Protein AF-A0A814FRH7-F1 (afdb_monomer)

Foldseek 3Di:
DDDPVVVVVVVVVVVVVVVVVVLVVLCPDPVCVVVSVVVCCCCVVVVVVVVVVVVVVLLVQLVVQLVVLVDPDPCSSVVSSVQSVCVVVVNHDVVVVVVSVVVVVVVPPPPPPPPPPPPDDDDDPDPDDD

Secondary structure (DSSP, 8-state):
---HHHHHHHHHHHHHHHHHHHHHHGGGSTTTHHHHHHHHIIIIIIHHHHHHHHHHHHHHHHHHHHHHT--S-TTHHHHHHHHHHHHHHT---HHHHHHHHHHHHHHS-----------SS---------

Solvent-accessible surface area (backbone atoms only — not comparable to full-atom values): 7846 Å² total; per-residue (Å²): 142,74,63,68,66,61,51,52,53,52,51,54,52,51,49,57,52,47,59,58,53,50,58,62,60,50,42,77,38,92,87,44,25,67,60,48,51,54,50,48,50,53,51,55,58,52,50,48,55,51,49,55,55,47,52,55,52,48,55,56,53,17,52,56,44,29,64,74,57,70,55,98,48,96,59,36,60,63,50,20,39,50,50,50,51,31,45,74,73,68,55,67,67,60,67,64,53,48,56,55,52,52,54,54,59,73,67,44,85,68,80,73,77,72,81,72,83,71,88,76,79,78,96,74,89,73,86,77,87,126

Structure (mmCIF, N/CA/C/O backbone):
data_AF-A0A814FRH7-F1
#
_entry.id   AF-A0A814FRH7-F1
#
loop_
_atom_site.group_PDB
_atom_site.id
_atom_site.type_symbol
_atom_site.label_atom_id
_atom_site.label_alt_id
_atom_site.label_comp_id
_atom_site.label_asym_id
_atom_site.label_entity_id
_atom_site.label_seq_id
_atom_site.pdbx_PDB_ins_code
_atom_site.Cartn_x
_atom_site.Cartn_y
_atom_site.Cartn_z
_atom_site.occupancy
_atom_site.B_iso_or_equiv
_atom_site.auth_seq_id
_atom_site.auth_comp_id
_atom_site.auth_asym_id
_atom_site.auth_atom_id
_atom_site.pdbx_PDB_model_num
ATOM 1 N N . MET A 1 1 ? 26.848 6.296 17.337 1.00 60.88 1 MET A N 1
ATOM 2 C CA . MET A 1 1 ? 26.506 4.863 17.479 1.00 60.88 1 MET A CA 1
ATOM 3 C C . MET A 1 1 ? 25.000 4.567 17.458 1.00 60.88 1 MET A C 1
ATOM 5 O O . MET A 1 1 ? 24.663 3.402 17.531 1.00 60.88 1 MET A O 1
ATOM 9 N N . PHE A 1 2 ? 24.107 5.540 17.222 1.0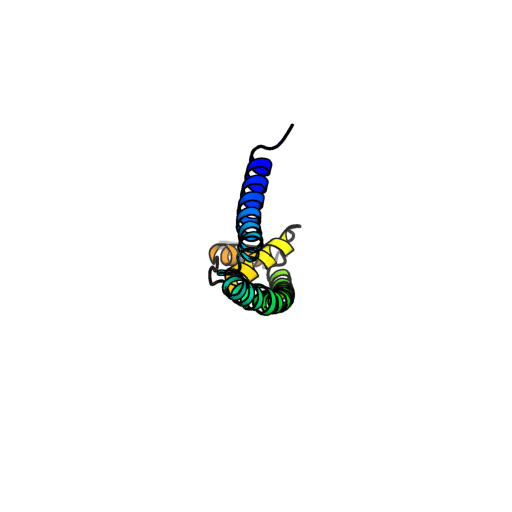0 64.44 2 PHE A N 1
ATOM 10 C CA . PHE A 1 2 ? 22.748 5.295 16.708 1.00 64.44 2 PHE A CA 1
ATOM 11 C C . PHE A 1 2 ? 22.381 6.434 15.748 1.00 64.44 2 PHE A C 1
ATOM 13 O O . PHE A 1 2 ? 22.744 7.582 16.004 1.00 64.44 2 PHE A O 1
ATOM 20 N N . ASN A 1 3 ? 21.762 6.116 14.609 1.00 80.69 3 ASN A N 1
ATOM 21 C CA . ASN A 1 3 ? 21.379 7.105 13.601 1.00 80.69 3 ASN A CA 1
ATOM 22 C C . ASN A 1 3 ? 20.123 7.848 14.083 1.00 80.69 3 ASN A C 1
ATOM 24 O O . ASN A 1 3 ? 19.057 7.244 14.218 1.00 80.69 3 ASN A O 1
ATOM 28 N N . THR A 1 4 ? 20.249 9.148 14.352 1.00 84.25 4 THR A N 1
ATOM 29 C CA . THR A 1 4 ? 19.147 9.988 14.849 1.00 84.25 4 THR A CA 1
ATOM 30 C C . THR A 1 4 ? 17.964 10.027 13.882 1.00 84.25 4 THR A C 1
ATOM 32 O O .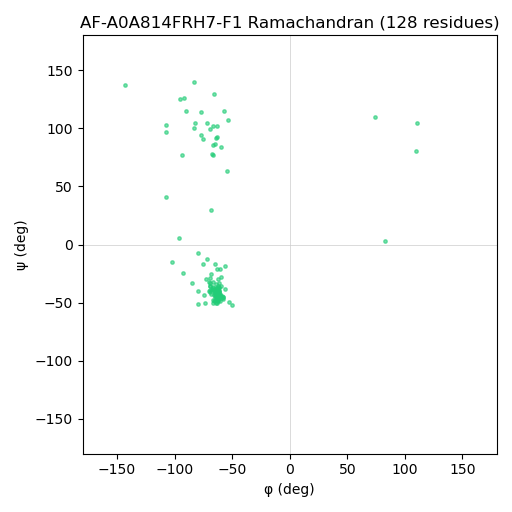 THR A 1 4 ? 16.825 10.151 14.324 1.00 84.25 4 THR A O 1
ATOM 35 N N . GLN A 1 5 ? 18.201 9.844 12.578 1.00 83.00 5 GLN A N 1
ATOM 36 C CA . GLN A 1 5 ? 17.137 9.761 11.574 1.00 83.00 5 GLN A CA 1
ATOM 37 C C . GLN A 1 5 ? 16.289 8.502 11.763 1.00 83.00 5 GLN A C 1
ATOM 39 O O . GLN A 1 5 ? 15.067 8.581 11.843 1.00 83.00 5 GLN A O 1
ATOM 44 N N . THR A 1 6 ? 16.933 7.346 11.933 1.00 88.50 6 THR A N 1
ATOM 45 C CA . THR A 1 6 ? 16.242 6.071 12.166 1.00 88.50 6 THR A CA 1
ATOM 46 C C . THR A 1 6 ? 15.417 6.108 13.452 1.00 88.50 6 THR A C 1
ATOM 48 O O . THR A 1 6 ? 14.286 5.630 13.467 1.00 88.50 6 THR A O 1
ATOM 51 N N . GLN A 1 7 ? 15.944 6.726 14.515 1.00 86.75 7 GLN A N 1
ATOM 52 C CA . GLN A 1 7 ? 15.212 6.895 15.771 1.00 86.75 7 GLN A CA 1
ATOM 53 C C . GLN A 1 7 ? 13.932 7.718 15.571 1.00 86.75 7 GLN A C 1
ATOM 55 O O . GLN A 1 7 ? 12.861 7.293 15.999 1.00 86.75 7 GLN A O 1
ATOM 60 N N . SER A 1 8 ? 14.025 8.861 14.889 1.00 90.75 8 SER A N 1
ATOM 61 C CA . SER A 1 8 ? 12.872 9.725 14.611 1.00 90.75 8 SER A CA 1
ATOM 62 C C . SER A 1 8 ? 11.806 9.019 13.770 1.00 90.75 8 SER A C 1
ATOM 64 O O . SER A 1 8 ? 10.619 9.127 14.075 1.00 90.75 8 SER A O 1
ATOM 66 N N . THR A 1 9 ? 12.209 8.242 12.759 1.00 91.75 9 THR A N 1
ATOM 67 C CA . THR A 1 9 ? 11.273 7.471 11.927 1.00 91.75 9 THR A CA 1
ATOM 68 C C . THR A 1 9 ? 10.523 6.415 12.738 1.00 91.75 9 THR A C 1
ATOM 70 O O . THR A 1 9 ? 9.304 6.296 12.616 1.00 91.75 9 THR A O 1
ATOM 73 N N . ILE A 1 10 ? 11.224 5.670 13.598 1.00 93.12 10 ILE A N 1
ATOM 74 C CA . ILE A 1 10 ? 10.599 4.631 14.429 1.00 93.12 10 ILE A CA 1
ATOM 75 C C . ILE A 1 10 ? 9.658 5.261 15.463 1.00 93.12 10 ILE A C 1
ATOM 77 O O . ILE A 1 10 ? 8.568 4.740 15.685 1.00 93.12 10 ILE A O 1
ATOM 81 N N . LEU A 1 11 ? 10.034 6.400 16.058 1.00 93.69 11 LEU A N 1
ATOM 82 C CA . LEU A 1 11 ? 9.185 7.132 17.004 1.00 93.69 11 LEU A CA 1
ATOM 83 C C . LEU A 1 11 ? 7.907 7.664 16.343 1.00 93.69 11 LEU A C 1
ATOM 85 O O . LEU A 1 11 ? 6.826 7.538 16.917 1.00 93.69 11 LEU A O 1
ATOM 89 N N . ALA A 1 12 ? 8.009 8.211 15.129 1.00 93.94 12 ALA A N 1
ATOM 90 C CA . ALA A 1 12 ? 6.848 8.663 14.366 1.00 93.94 12 ALA A CA 1
ATOM 91 C C . ALA A 1 12 ? 5.895 7.498 14.049 1.00 93.94 12 ALA A C 1
ATOM 93 O O . ALA A 1 12 ? 4.690 7.600 14.286 1.00 93.94 12 ALA A O 1
ATOM 94 N N . LEU A 1 13 ? 6.438 6.362 13.595 1.00 92.06 13 LEU A N 1
ATOM 95 C CA . LEU A 1 13 ? 5.658 5.154 13.322 1.00 92.06 13 LEU A CA 1
ATOM 96 C C . LEU A 1 13 ? 4.974 4.623 14.592 1.00 92.06 13 LEU A C 1
ATOM 98 O O . LEU A 1 13 ? 3.781 4.324 14.577 1.00 92.06 13 LEU A O 1
ATOM 102 N N . ALA A 1 14 ? 5.712 4.554 15.703 1.00 93.62 14 ALA A N 1
ATOM 103 C CA . ALA A 1 14 ? 5.191 4.115 16.992 1.00 93.62 14 ALA A CA 1
ATOM 104 C C . ALA A 1 14 ? 4.070 5.029 17.502 1.00 93.62 14 ALA A C 1
ATOM 106 O O . ALA A 1 14 ? 3.095 4.535 18.063 1.00 93.62 14 ALA A O 1
ATOM 107 N N . SER A 1 15 ? 4.166 6.343 17.273 1.00 93.88 15 SER A N 1
ATOM 108 C CA . SER A 1 15 ? 3.108 7.288 17.633 1.00 93.88 15 SER A CA 1
ATOM 109 C C . SER A 1 15 ? 1.831 7.024 16.837 1.00 93.88 15 SER A C 1
ATOM 111 O O . SER A 1 15 ? 0.777 6.853 17.444 1.00 93.88 15 SER A O 1
ATOM 113 N N . ILE A 1 16 ? 1.919 6.905 15.507 1.00 92.88 16 ILE A N 1
ATOM 114 C CA . ILE A 1 16 ? 0.763 6.632 14.631 1.00 92.88 16 ILE A CA 1
ATOM 115 C C . ILE A 1 16 ? 0.072 5.323 15.033 1.00 92.88 16 ILE A C 1
ATOM 117 O O . ILE A 1 16 ? -1.147 5.278 15.202 1.00 92.88 16 ILE A O 1
ATOM 121 N N . ILE A 1 17 ? 0.859 4.268 15.249 1.00 88.62 17 ILE A N 1
ATOM 122 C CA . ILE A 1 17 ? 0.360 2.968 15.699 1.00 88.62 17 ILE A CA 1
ATOM 123 C C . ILE A 1 17 ? -0.258 3.075 17.105 1.00 88.62 17 ILE A C 1
ATOM 125 O O . ILE A 1 17 ? -1.314 2.502 17.360 1.00 88.62 17 ILE A O 1
ATOM 129 N N . GLY A 1 18 ? 0.353 3.846 18.008 1.00 91.44 18 GLY A N 1
ATOM 130 C CA . GLY A 1 18 ? -0.156 4.110 19.354 1.00 91.44 18 GLY A CA 1
ATOM 131 C C . G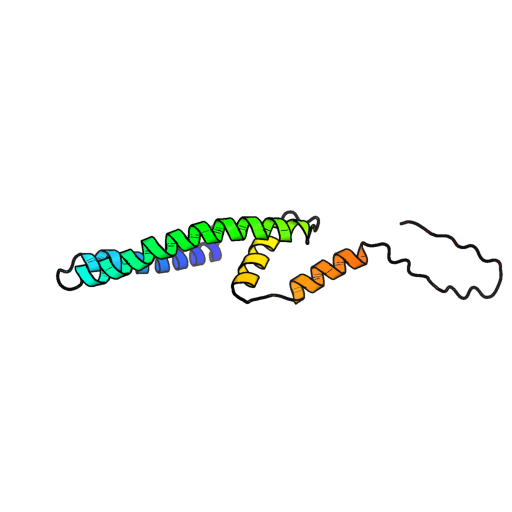LY A 1 18 ? -1.522 4.800 19.358 1.00 91.44 18 GLY A C 1
ATOM 132 O O . GLY A 1 18 ? -2.410 4.375 20.091 1.00 91.44 18 GLY A O 1
ATOM 133 N N . TRP A 1 19 ? -1.734 5.800 18.497 1.00 88.12 19 TRP A N 1
ATOM 134 C CA . TRP A 1 19 ? -3.050 6.423 18.300 1.00 88.12 19 TRP A CA 1
ATOM 135 C C . TRP A 1 19 ? -4.087 5.420 17.781 1.00 88.12 19 TRP A C 1
ATOM 137 O O . TRP A 1 19 ? -5.219 5.407 18.263 1.00 88.12 19 TRP A O 1
ATOM 147 N N . GLY A 1 20 ? -3.689 4.530 16.865 1.00 84.56 20 GLY A N 1
ATOM 148 C CA . GLY A 1 20 ? -4.526 3.415 16.419 1.00 84.56 20 GLY A CA 1
ATOM 149 C C . GLY A 1 20 ? -4.902 2.460 17.559 1.00 84.56 20 GLY A C 1
ATOM 150 O O . GLY A 1 20 ? -6.065 2.090 17.696 1.00 84.56 20 GLY A O 1
ATOM 151 N N . TYR A 1 21 ? -3.953 2.116 18.435 1.00 84.19 21 TYR A N 1
ATOM 152 C CA . TYR A 1 21 ? -4.211 1.275 19.610 1.00 84.19 21 TYR A CA 1
ATOM 153 C C . TYR A 1 21 ? -5.067 1.961 20.681 1.00 84.19 21 TYR A C 1
ATOM 155 O O . TYR A 1 21 ? -5.816 1.285 21.382 1.00 84.19 21 TYR A O 1
ATOM 163 N N . MET A 1 22 ? -5.025 3.289 20.804 1.00 83.56 22 MET A N 1
ATOM 164 C CA . MET A 1 22 ? -5.908 4.007 21.730 1.00 83.56 22 MET A CA 1
ATOM 165 C C . MET A 1 22 ? -7.391 3.803 21.386 1.00 83.56 22 MET A C 1
ATOM 167 O O . MET A 1 22 ? -8.207 3.691 22.299 1.00 83.56 22 MET A O 1
ATOM 171 N N . LEU A 1 23 ? -7.750 3.660 20.103 1.00 77.56 23 LEU A N 1
ATOM 172 C CA . LEU A 1 23 ? -9.130 3.367 19.681 1.00 77.56 23 LEU A CA 1
ATOM 173 C C . LEU A 1 23 ? -9.635 2.013 20.206 1.00 77.56 23 LEU A C 1
ATOM 175 O O . LEU A 1 23 ? -10.818 1.887 20.521 1.00 77.56 23 LEU A O 1
ATOM 179 N N . PHE A 1 24 ? -8.739 1.039 20.398 1.00 76.25 24 PHE A N 1
ATOM 180 C CA . PHE A 1 24 ? -9.069 -0.237 21.037 1.00 76.25 24 PHE A CA 1
ATOM 181 C C . PHE A 1 24 ? -9.428 -0.059 22.522 1.00 76.25 24 PHE A C 1
ATOM 183 O O . PHE A 1 24 ? -10.350 -0.706 23.015 1.00 76.25 24 PHE A O 1
ATOM 190 N N . PHE A 1 25 ? -8.770 0.860 23.237 1.00 74.75 25 PHE A N 1
ATOM 191 C CA . PHE A 1 25 ? -9.064 1.122 24.650 1.00 74.75 25 PHE A CA 1
ATOM 192 C C . PHE A 1 25 ? -10.428 1.805 24.860 1.00 74.75 25 PHE A C 1
ATOM 194 O O . PHE A 1 25 ? -11.120 1.523 25.840 1.00 74.75 25 PHE A O 1
ATOM 201 N N . VAL A 1 26 ? -10.878 2.639 23.913 1.00 74.38 26 VAL A N 1
ATOM 202 C CA . VAL A 1 26 ? -12.196 3.308 23.984 1.00 74.38 26 VAL A CA 1
ATOM 203 C C . VAL A 1 26 ? -13.363 2.301 23.919 1.00 74.38 26 VAL A C 1
ATOM 205 O O . VAL A 1 26 ? -14.471 2.603 24.365 1.00 74.38 26 VAL A O 1
ATOM 208 N N . MET A 1 27 ? -13.109 1.065 23.470 1.00 70.06 27 MET A N 1
ATOM 209 C CA . MET A 1 27 ? -14.077 -0.039 23.467 1.00 70.06 27 MET A CA 1
ATOM 210 C C . MET A 1 27 ? -14.536 -0.461 24.879 1.00 70.06 27 MET A C 1
ATOM 212 O O . MET A 1 27 ? -15.610 -1.044 25.018 1.00 70.06 27 MET A O 1
ATOM 216 N N . ALA A 1 28 ? -13.770 -0.146 25.935 1.00 73.94 28 ALA A N 1
ATOM 217 C CA . ALA A 1 28 ? -14.090 -0.511 27.321 1.00 73.94 28 ALA A CA 1
ATOM 218 C C . ALA A 1 28 ? -15.265 0.286 27.931 1.00 73.94 28 ALA A C 1
ATOM 220 O O . ALA A 1 28 ? -15.795 -0.082 28.983 1.00 73.94 28 ALA A O 1
ATOM 221 N N . PHE A 1 29 ? -15.705 1.367 27.283 1.00 77.50 29 PHE A N 1
ATOM 222 C CA . PHE A 1 29 ? -16.816 2.189 27.757 1.00 77.50 29 PHE A CA 1
ATOM 223 C C . PHE A 1 29 ? -18.152 1.711 27.174 1.00 77.50 29 PHE A C 1
ATOM 225 O O . PHE A 1 29 ? -18.334 1.640 25.960 1.00 77.50 29 PHE A O 1
ATOM 232 N N . ARG A 1 30 ? -19.139 1.445 28.043 1.00 69.12 30 ARG A N 1
ATOM 233 C CA . ARG A 1 30 ? -20.467 0.909 27.659 1.00 69.12 30 ARG A CA 1
ATOM 234 C C . ARG A 1 30 ? -21.260 1.816 26.704 1.00 69.12 30 ARG A C 1
ATOM 236 O O . ARG A 1 30 ? -22.156 1.321 26.031 1.00 69.12 30 ARG A O 1
ATOM 243 N N . LEU A 1 31 ? -20.937 3.111 26.637 1.00 73.19 31 LEU A N 1
ATOM 244 C CA . LEU A 1 31 ? -21.573 4.071 25.725 1.00 73.19 31 LEU A CA 1
ATOM 245 C C . LEU A 1 31 ? -20.929 4.088 24.321 1.00 73.19 31 LEU A C 1
ATOM 247 O O . LEU A 1 31 ? -21.624 4.301 23.334 1.00 73.19 31 LEU A O 1
ATOM 251 N N . THR A 1 32 ? -19.617 3.849 24.225 1.00 77.31 32 THR A N 1
ATOM 252 C CA . THR A 1 32 ? -18.820 3.946 22.983 1.00 77.31 32 THR A CA 1
ATOM 253 C C . THR A 1 32 ? -18.508 2.587 22.348 1.00 77.31 32 THR A C 1
ATOM 255 O O . THR A 1 32 ? -18.142 2.534 21.175 1.00 77.31 32 THR A O 1
ATOM 258 N N . GLY A 1 33 ? -18.687 1.487 23.088 1.00 78.56 33 GLY A N 1
ATOM 259 C CA . GLY A 1 33 ? -18.414 0.118 22.638 1.00 78.56 33 GLY A CA 1
ATOM 260 C C . GLY A 1 33 ? -19.038 -0.240 21.280 1.00 78.56 33 GLY A C 1
ATOM 261 O O . GLY A 1 33 ? -18.302 -0.650 20.385 1.00 78.56 33 GLY A O 1
ATOM 262 N N . PRO A 1 34 ? -20.351 -0.030 21.057 1.00 81.81 34 PRO A N 1
ATOM 263 C CA . PRO A 1 34 ? -20.988 -0.356 19.778 1.00 81.81 34 PRO A CA 1
ATOM 264 C C . PRO A 1 34 ? -20.462 0.480 18.602 1.00 81.81 34 PRO A C 1
ATOM 266 O O . PRO A 1 34 ? -20.281 -0.041 17.507 1.00 81.81 34 PRO A O 1
ATOM 269 N N . PHE A 1 35 ? -20.172 1.764 18.827 1.00 80.56 35 PHE A N 1
ATOM 270 C CA . PHE A 1 35 ? -19.706 2.685 17.787 1.00 80.56 35 PHE A CA 1
ATOM 271 C C . PHE A 1 35 ? -18.323 2.296 17.248 1.00 80.56 35 PHE A C 1
ATOM 273 O O . PHE A 1 35 ? -18.131 2.171 16.039 1.00 80.56 35 PHE A O 1
ATOM 280 N N . ILE A 1 36 ? -17.371 2.039 18.148 1.00 82.12 36 ILE A N 1
ATOM 281 C CA . ILE A 1 36 ? -16.009 1.636 17.777 1.00 82.12 36 ILE A CA 1
ATOM 282 C C . ILE A 1 36 ? -15.975 0.250 17.143 1.00 82.12 36 ILE A C 1
ATOM 284 O O . ILE A 1 36 ? -15.242 0.058 16.179 1.00 82.12 36 ILE A O 1
ATOM 288 N N . VAL A 1 37 ? -16.787 -0.696 17.622 1.00 84.38 37 VAL A N 1
ATOM 289 C CA . VAL A 1 37 ? -16.855 -2.046 17.044 1.00 84.38 37 VAL A CA 1
ATOM 290 C C . VAL A 1 37 ? -17.350 -2.009 15.596 1.00 84.38 37 VAL A C 1
ATOM 292 O O . VAL A 1 37 ? -16.776 -2.693 14.752 1.00 84.38 37 VAL A O 1
ATOM 295 N N . ILE A 1 38 ? -18.346 -1.173 15.278 1.00 89.06 38 ILE A N 1
ATOM 296 C CA . ILE A 1 38 ? -18.841 -1.005 13.900 1.00 89.06 38 ILE A CA 1
ATOM 297 C C . ILE A 1 38 ? -17.739 -0.440 12.994 1.00 89.06 38 ILE A C 1
ATOM 299 O O . ILE A 1 38 ? -17.494 -0.973 11.912 1.00 89.06 38 ILE A O 1
ATOM 303 N N . ILE A 1 39 ? -17.033 0.603 13.444 1.00 86.00 39 ILE A N 1
ATOM 304 C CA . ILE A 1 39 ? -15.939 1.210 12.671 1.00 86.00 39 ILE A CA 1
ATOM 305 C C . ILE A 1 39 ? -14.784 0.222 12.494 1.00 86.00 39 ILE A C 1
ATOM 307 O O . ILE A 1 39 ? -14.276 0.083 11.388 1.00 86.00 39 ILE A O 1
ATOM 311 N N . HIS A 1 40 ? -14.394 -0.509 13.541 1.00 83.06 40 HIS A N 1
ATOM 312 C CA . HIS A 1 40 ? -13.359 -1.540 13.446 1.00 83.06 40 HIS A CA 1
ATOM 313 C C . HIS A 1 40 ? -13.746 -2.662 12.480 1.00 83.06 40 HIS A C 1
ATOM 315 O O . HIS A 1 40 ? -12.883 -3.164 11.768 1.00 83.06 40 HIS A O 1
ATOM 321 N N . GLN A 1 41 ? -15.019 -3.054 12.431 1.00 83.44 41 GLN A N 1
ATOM 322 C CA . GLN A 1 41 ? -15.492 -4.099 11.522 1.00 83.44 41 GLN A CA 1
ATOM 323 C C . GLN A 1 41 ? -15.475 -3.648 10.063 1.00 83.44 41 GLN A C 1
ATOM 325 O O . GLN A 1 41 ? -15.050 -4.421 9.207 1.00 83.44 41 GLN A O 1
ATOM 330 N N . MET A 1 42 ? -15.861 -2.403 9.784 1.00 84.00 42 MET A N 1
ATOM 331 C CA . MET A 1 42 ? -15.749 -1.835 8.438 1.00 84.00 42 MET A CA 1
ATOM 332 C C . MET A 1 42 ? -14.280 -1.624 8.052 1.00 84.00 42 MET A C 1
ATOM 334 O O . MET A 1 42 ? -13.865 -1.982 6.957 1.00 84.00 42 MET A O 1
ATOM 338 N N . LEU A 1 43 ? -13.459 -1.111 8.970 1.00 82.25 43 LEU A N 1
ATOM 339 C CA . LEU A 1 43 ? -12.070 -0.765 8.688 1.00 82.25 43 LEU A CA 1
ATOM 340 C C . LEU A 1 43 ? -11.165 -1.994 8.557 1.00 82.25 43 LEU A C 1
ATOM 342 O O . LEU A 1 43 ? -10.438 -2.108 7.580 1.00 82.25 43 LEU A O 1
ATOM 346 N N . PHE A 1 44 ? -11.180 -2.929 9.508 1.00 81.88 44 PHE A N 1
ATOM 347 C CA . PHE A 1 44 ? -10.287 -4.087 9.430 1.00 81.88 44 PHE A CA 1
ATOM 348 C C . PHE A 1 44 ? -10.752 -5.096 8.383 1.00 81.88 44 PHE A C 1
ATOM 350 O O . PHE A 1 44 ? -9.925 -5.601 7.640 1.00 81.88 44 PHE A O 1
ATOM 357 N N . ASN A 1 45 ? -12.042 -5.415 8.287 1.00 84.19 45 ASN A N 1
ATOM 358 C CA . ASN A 1 45 ? -12.465 -6.526 7.431 1.00 84.19 45 ASN A CA 1
ATOM 359 C C . ASN A 1 45 ? -12.544 -6.144 5.942 1.00 84.19 45 ASN A C 1
ATOM 361 O O . ASN A 1 45 ? -12.136 -6.925 5.083 1.00 84.19 45 ASN A O 1
ATOM 365 N N . ASP A 1 46 ? -13.035 -4.942 5.629 1.00 88.06 46 ASP A N 1
ATOM 366 C CA . ASP A 1 46 ? -13.214 -4.496 4.242 1.00 88.06 46 ASP A CA 1
ATOM 367 C C . ASP A 1 46 ? -11.886 -4.009 3.640 1.00 88.06 46 ASP A C 1
ATOM 369 O O . ASP A 1 46 ? -11.414 -4.512 2.614 1.00 88.06 46 ASP A O 1
ATOM 373 N N . VAL A 1 47 ? -11.190 -3.113 4.350 1.00 89.56 47 VAL A N 1
ATOM 374 C CA . VAL A 1 47 ? -9.936 -2.524 3.856 1.00 89.56 47 VAL A CA 1
ATOM 375 C C . VAL A 1 47 ? -8.799 -3.545 3.812 1.00 89.56 47 VAL A C 1
ATOM 377 O O . VAL A 1 47 ? -8.013 -3.509 2.865 1.00 89.56 47 VAL A O 1
ATOM 380 N N . LEU A 1 48 ? -8.696 -4.498 4.754 1.00 86.62 48 LEU A N 1
ATOM 381 C CA . LEU A 1 48 ? -7.651 -5.534 4.662 1.00 86.62 48 LEU A CA 1
ATOM 382 C C . LEU A 1 48 ? -7.858 -6.441 3.451 1.00 86.62 48 LEU A C 1
ATOM 384 O O . LEU A 1 48 ? -6.889 -6.769 2.768 1.00 86.62 48 LEU A O 1
ATOM 388 N N . ARG A 1 49 ? -9.101 -6.835 3.153 1.00 89.38 49 ARG A N 1
ATOM 389 C CA . ARG A 1 49 ? -9.386 -7.676 1.986 1.00 89.38 49 ARG A CA 1
ATOM 390 C C . ARG A 1 49 ? -9.060 -6.944 0.687 1.00 89.38 49 ARG A C 1
ATOM 392 O O . ARG A 1 49 ? -8.448 -7.535 -0.204 1.00 89.38 49 ARG A O 1
ATOM 399 N N . PHE A 1 50 ? -9.411 -5.662 0.607 1.00 90.56 50 PHE A N 1
ATOM 400 C CA . PHE A 1 50 ? -9.025 -4.800 -0.505 1.00 90.56 50 PHE A CA 1
ATOM 401 C C . PHE A 1 50 ? -7.499 -4.675 -0.624 1.00 90.56 50 PHE A C 1
ATOM 403 O O . PHE A 1 50 ? -6.954 -4.842 -1.711 1.00 90.56 50 PHE A O 1
ATOM 410 N N . CYS A 1 51 ? -6.797 -4.480 0.496 1.00 91.19 51 CYS A N 1
ATOM 411 C CA . CYS A 1 51 ? -5.341 -4.359 0.545 1.00 91.19 51 CYS A CA 1
ATOM 412 C C . CYS A 1 51 ? -4.626 -5.626 0.048 1.00 91.19 51 CYS A C 1
ATOM 414 O O . CYS A 1 51 ? -3.687 -5.533 -0.737 1.00 91.19 51 CYS A O 1
ATOM 416 N N . ILE A 1 52 ? -5.087 -6.821 0.437 1.00 92.31 52 ILE A N 1
ATOM 417 C CA . ILE A 1 52 ? -4.483 -8.085 -0.019 1.00 92.31 52 ILE A CA 1
ATOM 418 C C . ILE A 1 52 ? -4.599 -8.221 -1.541 1.00 92.31 52 ILE A C 1
ATOM 420 O O . ILE A 1 52 ? -3.613 -8.524 -2.213 1.00 92.31 52 ILE A O 1
ATOM 424 N N . ILE A 1 53 ? -5.788 -7.976 -2.096 1.00 93.44 53 ILE A N 1
ATOM 425 C CA . ILE A 1 53 ? -6.016 -8.051 -3.545 1.00 93.44 53 ILE A CA 1
ATOM 426 C C . ILE A 1 53 ? -5.193 -6.974 -4.266 1.00 93.44 53 ILE A C 1
ATOM 428 O O . ILE A 1 53 ? -4.559 -7.261 -5.282 1.00 93.44 53 ILE A O 1
ATOM 432 N N . TYR A 1 54 ? -5.136 -5.764 -3.707 1.00 92.06 54 TYR A N 1
ATOM 433 C CA . TYR A 1 54 ? -4.311 -4.670 -4.210 1.00 92.06 54 TYR A CA 1
ATOM 434 C C . TYR A 1 54 ? -2.825 -5.047 -4.275 1.00 92.06 54 TYR A C 1
ATOM 436 O O . TYR A 1 54 ? -2.199 -4.841 -5.309 1.00 92.06 54 TYR A O 1
ATOM 444 N N . MET A 1 55 ? -2.270 -5.676 -3.234 1.00 92.50 55 MET A N 1
ATOM 445 C CA . MET A 1 55 ? -0.872 -6.124 -3.218 1.00 92.50 55 MET A CA 1
ATOM 446 C C . MET A 1 55 ? -0.571 -7.173 -4.297 1.00 92.50 55 MET A C 1
ATOM 448 O O . MET A 1 55 ? 0.494 -7.126 -4.913 1.00 92.50 55 MET A O 1
ATOM 452 N N . VAL A 1 56 ? -1.503 -8.096 -4.567 1.00 93.56 56 VAL A N 1
ATOM 453 C CA . VAL A 1 56 ? -1.351 -9.091 -5.645 1.00 93.56 56 VAL A CA 1
ATOM 454 C C . VAL A 1 56 ? -1.325 -8.411 -7.016 1.00 93.56 56 VAL A C 1
ATOM 456 O O . VAL A 1 56 ? -0.450 -8.709 -7.832 1.00 93.56 56 VAL A O 1
ATOM 459 N N . PHE A 1 57 ? -2.235 -7.464 -7.265 1.00 91.38 57 PHE A N 1
ATOM 460 C CA . PHE A 1 57 ? -2.230 -6.688 -8.507 1.00 91.38 57 PHE A CA 1
ATOM 461 C C . PHE A 1 57 ? -0.973 -5.827 -8.645 1.00 91.38 57 PHE A C 1
ATOM 463 O O . PHE A 1 57 ? -0.356 -5.823 -9.709 1.00 91.38 57 PHE A O 1
ATOM 470 N N . LEU A 1 58 ? -0.561 -5.146 -7.575 1.00 92.56 58 LEU A N 1
ATOM 471 C CA . LEU A 1 58 ? 0.637 -4.312 -7.550 1.00 92.56 58 LEU A CA 1
ATOM 472 C C . LEU A 1 58 ? 1.890 -5.131 -7.892 1.00 92.56 58 LEU A C 1
ATOM 474 O O . LEU A 1 58 ? 2.694 -4.701 -8.715 1.00 92.56 58 LEU A O 1
ATOM 478 N N . ALA A 1 59 ? 2.036 -6.331 -7.322 1.00 91.44 59 ALA A N 1
ATOM 479 C CA . ALA A 1 59 ? 3.149 -7.226 -7.634 1.00 91.44 59 ALA A CA 1
ATOM 480 C C . ALA A 1 59 ? 3.131 -7.682 -9.106 1.00 91.44 59 ALA A C 1
ATOM 482 O O . ALA A 1 59 ? 4.174 -7.684 -9.762 1.00 91.44 59 A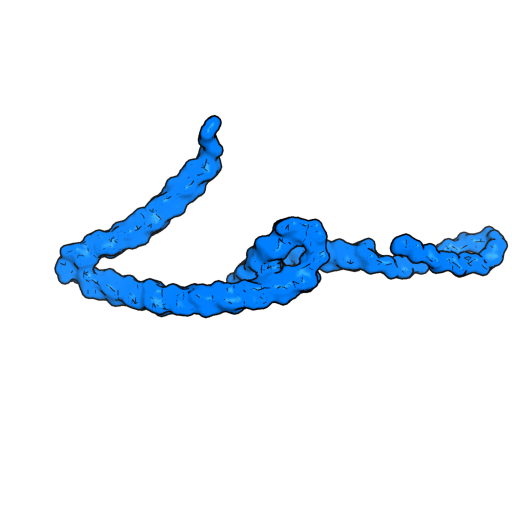LA A O 1
ATOM 483 N N . GLY A 1 60 ? 1.952 -8.012 -9.646 1.00 91.25 60 GLY A N 1
ATOM 484 C CA . GLY A 1 60 ? 1.795 -8.408 -11.049 1.00 91.25 60 GLY A CA 1
ATOM 485 C C . GLY A 1 60 ? 2.154 -7.290 -12.034 1.00 91.25 60 GLY A C 1
ATOM 486 O O . GLY A 1 60 ? 2.943 -7.504 -12.954 1.00 91.25 60 GLY A O 1
ATOM 487 N N . PHE A 1 61 ? 1.633 -6.078 -11.822 1.00 87.38 61 PHE A N 1
ATOM 488 C CA . PHE A 1 61 ? 1.943 -4.923 -12.671 1.00 87.38 61 PHE A CA 1
ATOM 489 C C . PHE A 1 61 ? 3.386 -4.437 -12.503 1.00 87.38 61 PHE A C 1
ATOM 491 O O . PHE A 1 61 ? 4.025 -4.068 -13.489 1.00 87.38 61 PHE A O 1
ATOM 498 N N . SER A 1 62 ? 3.942 -4.502 -11.290 1.00 88.75 62 SER A N 1
ATOM 499 C CA . SER A 1 62 ? 5.348 -4.167 -11.056 1.00 88.75 62 SER A CA 1
ATOM 500 C C . SER A 1 62 ? 6.295 -5.048 -11.869 1.00 88.75 62 SER A C 1
ATOM 502 O O . SER A 1 62 ? 7.320 -4.554 -12.330 1.00 88.75 62 SER A O 1
ATOM 504 N N . GLN A 1 63 ? 5.970 -6.329 -12.078 1.00 88.06 63 GLN A N 1
ATOM 505 C CA . GLN A 1 63 ? 6.786 -7.222 -12.906 1.00 88.06 63 GLN A CA 1
ATOM 506 C C . GLN A 1 63 ? 6.793 -6.792 -14.380 1.00 88.06 63 GLN A C 1
ATOM 508 O O . GLN A 1 63 ? 7.839 -6.823 -15.027 1.00 88.06 63 GLN A O 1
ATOM 513 N N . ALA A 1 64 ? 5.648 -6.347 -14.907 1.00 86.62 64 ALA A N 1
ATOM 514 C CA . ALA A 1 64 ? 5.562 -5.819 -16.267 1.00 86.62 64 ALA A CA 1
ATOM 515 C C . ALA A 1 64 ? 6.401 -4.539 -16.425 1.00 86.62 64 ALA A C 1
ATOM 517 O O . ALA A 1 64 ? 7.172 -4.418 -17.376 1.00 86.62 64 ALA A O 1
ATOM 518 N N . PHE A 1 65 ? 6.321 -3.620 -15.456 1.00 82.50 65 PHE A N 1
ATOM 519 C CA . PHE A 1 65 ? 7.152 -2.414 -15.444 1.00 82.50 65 PHE A CA 1
ATOM 520 C C . PHE A 1 65 ? 8.640 -2.708 -15.233 1.00 82.50 65 PHE A C 1
ATOM 522 O O . PHE A 1 65 ? 9.478 -2.000 -15.782 1.00 82.50 65 PHE A O 1
ATOM 529 N N . PHE A 1 66 ? 8.993 -3.749 -14.480 1.00 84.31 66 PHE A N 1
ATOM 530 C CA . PHE A 1 66 ? 10.385 -4.163 -14.305 1.00 84.31 66 PHE A CA 1
ATOM 531 C C . PHE A 1 66 ? 11.025 -4.594 -15.628 1.00 84.31 66 PHE A C 1
ATOM 533 O O . PHE A 1 66 ? 12.143 -4.189 -15.928 1.00 84.31 66 PHE A O 1
ATOM 540 N N . ILE A 1 67 ? 10.290 -5.344 -16.454 1.00 82.38 67 ILE A N 1
ATOM 541 C CA . ILE A 1 67 ? 10.753 -5.741 -17.791 1.00 82.38 67 ILE A CA 1
ATOM 542 C C . ILE A 1 67 ? 10.813 -4.530 -18.733 1.00 82.38 67 ILE A C 1
ATOM 544 O O . ILE A 1 67 ? 11.753 -4.409 -19.514 1.00 82.38 67 ILE A O 1
ATOM 548 N N . LEU A 1 68 ? 9.833 -3.623 -18.652 1.00 79.94 68 LEU A N 1
ATOM 549 C CA . LEU A 1 68 ? 9.785 -2.418 -19.486 1.00 79.94 68 LEU A CA 1
ATOM 550 C C . LEU A 1 68 ? 10.978 -1.482 -19.226 1.00 79.94 68 LEU A C 1
ATOM 552 O O . LEU A 1 68 ? 11.536 -0.915 -20.159 1.00 79.94 68 LEU A O 1
ATOM 556 N N . PHE A 1 69 ? 11.380 -1.343 -17.961 1.00 73.50 69 PHE A N 1
ATOM 557 C CA . PHE A 1 69 ? 12.499 -0.505 -17.538 1.00 73.50 69 PHE A CA 1
ATOM 558 C C . PHE A 1 69 ? 13.716 -1.331 -17.115 1.00 73.50 69 PHE A C 1
ATOM 560 O O . PHE A 1 69 ? 14.369 -0.934 -16.148 1.00 73.50 69 PHE A O 1
ATOM 567 N N . ASN A 1 70 ? 14.039 -2.417 -17.836 1.00 66.62 70 ASN A N 1
ATOM 568 C CA . ASN A 1 70 ? 15.236 -3.268 -17.690 1.00 66.62 70 ASN A CA 1
ATOM 569 C C . ASN A 1 70 ? 16.595 -2.516 -17.746 1.00 66.62 70 ASN A C 1
ATOM 571 O O . ASN A 1 70 ? 17.431 -2.710 -18.629 1.00 66.62 70 ASN A O 1
ATOM 575 N N . ASN A 1 71 ? 16.808 -1.633 -16.778 1.00 62.53 71 ASN A N 1
ATOM 576 C CA . ASN A 1 71 ? 18.044 -0.939 -16.496 1.00 62.53 71 ASN A CA 1
ATOM 577 C C . ASN A 1 71 ? 18.887 -1.890 -15.640 1.00 62.53 71 ASN A C 1
ATOM 579 O O . ASN A 1 71 ? 18.353 -2.528 -14.733 1.00 62.53 71 ASN A O 1
ATOM 583 N N . ASN A 1 72 ? 20.197 -1.967 -15.883 1.00 65.00 72 ASN A N 1
ATOM 584 C CA . ASN A 1 72 ? 21.143 -2.837 -15.158 1.00 65.00 72 ASN A CA 1
ATOM 585 C C . ASN A 1 72 ? 21.376 -2.425 -13.683 1.00 65.00 72 ASN A C 1
ATOM 587 O O . ASN A 1 72 ? 22.462 -2.602 -13.137 1.00 65.00 72 ASN A O 1
ATOM 591 N N . ASP A 1 73 ? 20.379 -1.825 -13.040 1.00 71.25 73 ASP A N 1
ATOM 592 C CA . ASP A 1 73 ? 20.434 -1.330 -11.678 1.00 71.25 73 ASP A CA 1
ATOM 593 C C . ASP A 1 73 ? 19.861 -2.382 -10.720 1.00 71.25 73 ASP A C 1
ATOM 595 O O . ASP A 1 73 ? 18.710 -2.810 -10.847 1.00 71.25 73 ASP A O 1
ATOM 599 N N . SER A 1 74 ? 20.648 -2.767 -9.714 1.00 71.81 74 SER A N 1
ATOM 600 C CA . SER A 1 74 ? 20.257 -3.715 -8.663 1.00 71.81 74 SER A CA 1
ATOM 601 C C . SER A 1 74 ? 18.992 -3.289 -7.901 1.00 71.81 74 SER A C 1
ATOM 603 O O . SER A 1 74 ? 18.349 -4.116 -7.257 1.00 71.81 74 SER A O 1
ATOM 605 N N . SER A 1 75 ? 18.617 -2.006 -7.970 1.00 78.31 75 SER A N 1
ATOM 606 C CA . SER A 1 75 ? 17.406 -1.443 -7.358 1.00 78.31 75 SER A CA 1
ATOM 607 C C . SER A 1 75 ? 16.194 -1.338 -8.301 1.00 78.31 75 SER A C 1
ATOM 609 O O . SER A 1 75 ? 15.153 -0.808 -7.902 1.00 78.31 75 SER A O 1
ATOM 611 N N . GLY A 1 76 ? 16.292 -1.854 -9.534 1.00 80.06 76 GLY A N 1
ATOM 612 C CA . GLY A 1 76 ? 15.268 -1.717 -10.578 1.00 80.06 76 GLY A CA 1
ATOM 613 C C . GLY A 1 76 ? 13.883 -2.226 -10.169 1.00 80.06 76 GLY A C 1
ATOM 614 O O . GLY A 1 76 ? 12.883 -1.572 -10.443 1.00 80.06 76 GLY A O 1
ATOM 615 N N . PHE A 1 77 ? 13.811 -3.328 -9.416 1.00 83.19 77 PHE A N 1
ATOM 616 C CA . PHE A 1 77 ? 12.530 -3.875 -8.957 1.00 83.19 77 PHE A CA 1
ATOM 617 C C . PHE A 1 77 ? 11.795 -2.924 -8.001 1.00 83.19 77 PHE A C 1
ATOM 619 O O . PHE A 1 77 ? 10.617 -2.635 -8.202 1.00 83.19 77 PHE A O 1
ATOM 626 N N . LEU A 1 78 ? 12.487 -2.373 -6.994 1.00 85.56 78 LEU A N 1
ATOM 627 C CA . LEU A 1 78 ? 11.883 -1.415 -6.054 1.00 85.56 78 LEU A CA 1
ATOM 628 C C . LEU A 1 78 ? 11.420 -0.139 -6.767 1.00 85.56 78 LEU A C 1
ATOM 630 O O . LEU A 1 78 ? 10.392 0.433 -6.403 1.00 85.56 78 LEU A O 1
ATOM 634 N N . LYS 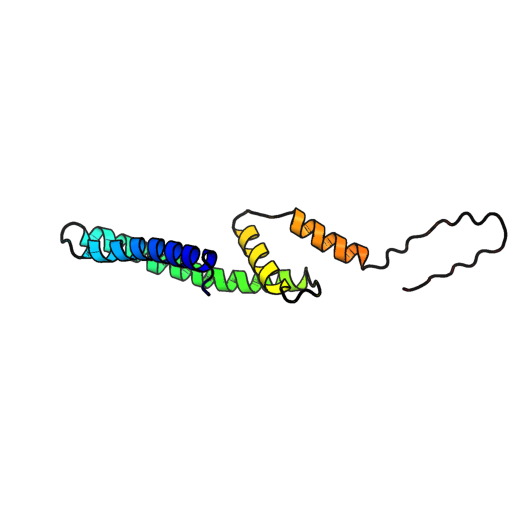A 1 79 ? 12.164 0.293 -7.789 1.00 85.19 79 LYS A N 1
ATOM 635 C CA . LYS A 1 79 ? 11.806 1.432 -8.636 1.00 85.19 79 LYS A CA 1
ATOM 636 C C . LYS A 1 79 ? 10.509 1.174 -9.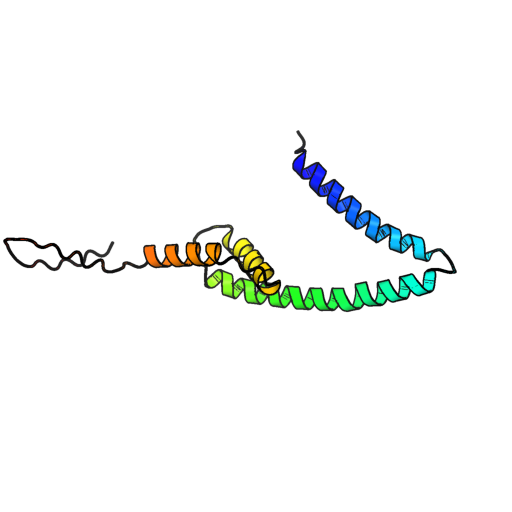409 1.00 85.19 79 LYS A C 1
ATOM 638 O O . LYS A 1 79 ? 9.621 2.023 -9.387 1.00 85.19 79 LYS A O 1
ATOM 643 N N . SER A 1 80 ? 10.349 -0.011 -9.996 1.00 88.00 80 SER A N 1
ATOM 644 C CA . SER A 1 80 ? 9.117 -0.413 -10.688 1.00 88.00 80 SER A CA 1
ATOM 645 C C . SER A 1 80 ? 7.917 -0.528 -9.748 1.00 88.00 80 SER A C 1
ATOM 647 O O . SER A 1 80 ? 6.832 -0.068 -10.101 1.00 88.00 80 SER A O 1
ATOM 649 N N . VAL A 1 81 ? 8.109 -1.058 -8.532 1.00 89.94 81 VAL A N 1
ATOM 650 C CA . VAL A 1 81 ? 7.045 -1.104 -7.512 1.00 89.94 81 VAL A CA 1
ATOM 651 C C . VAL A 1 81 ? 6.611 0.313 -7.140 1.00 89.94 81 VAL A C 1
ATOM 65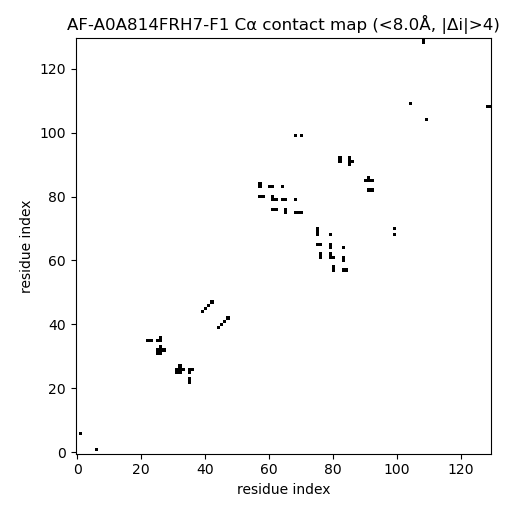3 O O . VAL A 1 81 ? 5.417 0.610 -7.144 1.00 89.94 81 VAL A O 1
ATOM 656 N N . LYS A 1 82 ? 7.574 1.203 -6.851 1.00 88.25 82 LYS A N 1
ATOM 657 C CA . LYS A 1 82 ? 7.303 2.605 -6.502 1.00 88.25 82 LYS A CA 1
ATOM 658 C C . LYS A 1 82 ? 6.540 3.314 -7.621 1.00 88.25 82 LYS A C 1
ATOM 660 O O . LYS A 1 82 ? 5.550 3.982 -7.342 1.00 88.25 82 LYS A O 1
ATOM 665 N N . LEU A 1 83 ? 6.979 3.144 -8.866 1.00 87.88 83 LEU A N 1
ATOM 666 C CA . LEU A 1 83 ? 6.343 3.750 -10.031 1.00 87.88 83 LEU A CA 1
ATOM 667 C C . LEU A 1 83 ? 4.915 3.235 -10.225 1.00 87.88 83 LEU A C 1
ATOM 669 O O . LEU A 1 83 ? 4.002 4.029 -10.405 1.00 87.88 83 LEU A O 1
ATOM 673 N N . CYS A 1 84 ? 4.707 1.920 -10.137 1.00 89.00 84 CYS A N 1
ATOM 674 C CA . CYS A 1 84 ? 3.383 1.317 -10.268 1.00 89.00 84 CYS A CA 1
ATOM 675 C C . CYS A 1 84 ? 2.425 1.778 -9.158 1.00 89.00 84 CYS A C 1
ATOM 677 O O . CYS A 1 84 ? 1.239 1.989 -9.407 1.00 89.00 84 CYS A O 1
ATOM 679 N N . PHE A 1 85 ? 2.931 1.942 -7.936 1.00 90.19 85 PHE A N 1
ATOM 680 C CA . PHE A 1 85 ? 2.148 2.444 -6.812 1.00 90.19 85 PHE A CA 1
ATOM 681 C C . PHE A 1 85 ? 1.739 3.907 -7.017 1.00 90.19 85 PHE A C 1
ATOM 683 O O . PHE A 1 85 ? 0.557 4.231 -6.930 1.00 90.19 85 PHE A O 1
ATOM 690 N N . ALA A 1 86 ? 2.701 4.773 -7.346 1.00 89.06 86 ALA A N 1
ATOM 691 C CA . ALA A 1 86 ? 2.462 6.197 -7.578 1.00 89.06 86 ALA A CA 1
ATOM 692 C C . ALA A 1 86 ? 1.513 6.419 -8.773 1.00 89.06 86 ALA A C 1
ATOM 694 O O . ALA A 1 86 ? 0.537 7.160 -8.669 1.00 89.06 86 ALA A O 1
ATOM 695 N N . ALA A 1 87 ? 1.692 5.636 -9.840 1.00 86.94 87 ALA A N 1
ATOM 696 C CA . ALA A 1 87 ? 0.779 5.544 -10.971 1.00 86.94 87 ALA A CA 1
ATOM 697 C C . ALA A 1 87 ? -0.673 5.239 -10.559 1.00 86.94 87 ALA A C 1
ATOM 699 O O . ALA A 1 87 ? -1.608 5.927 -10.960 1.00 86.94 87 ALA A O 1
ATOM 700 N N . MET A 1 88 ? -0.893 4.224 -9.722 1.00 87.44 88 MET A N 1
ATOM 701 C CA . MET A 1 88 ? -2.244 3.882 -9.257 1.00 87.44 88 MET A CA 1
ATOM 702 C C . MET A 1 88 ? -2.853 4.945 -8.331 1.00 87.44 88 MET A C 1
ATOM 704 O O . MET A 1 88 ? -4.075 5.053 -8.262 1.00 87.44 88 MET A O 1
ATOM 708 N N . LEU A 1 89 ? -2.024 5.739 -7.646 1.00 89.19 89 LEU A N 1
ATOM 709 C CA . LEU A 1 89 ? -2.461 6.897 -6.858 1.00 89.19 89 LEU A CA 1
ATOM 710 C C . LEU A 1 89 ? -2.730 8.151 -7.710 1.00 89.19 89 LEU A C 1
ATOM 712 O O . LEU A 1 89 ? -3.250 9.134 -7.185 1.00 89.19 89 LEU A O 1
ATOM 716 N N . GLY A 1 90 ? -2.405 8.123 -9.007 1.00 87.94 90 GLY A N 1
ATOM 717 C CA . GLY A 1 90 ? -2.506 9.272 -9.910 1.00 87.94 90 GLY A CA 1
ATOM 718 C C . GLY A 1 90 ? -1.311 10.228 -9.847 1.00 87.94 90 GLY A C 1
ATOM 719 O O . GLY A 1 90 ? -1.305 11.234 -10.551 1.00 87.94 90 GLY A O 1
ATOM 720 N N . ASP A 1 91 ? -0.298 9.906 -9.045 1.00 85.62 91 ASP A N 1
ATOM 721 C CA . ASP A 1 91 ? 0.948 10.658 -8.913 1.00 85.62 91 ASP A CA 1
ATOM 722 C C 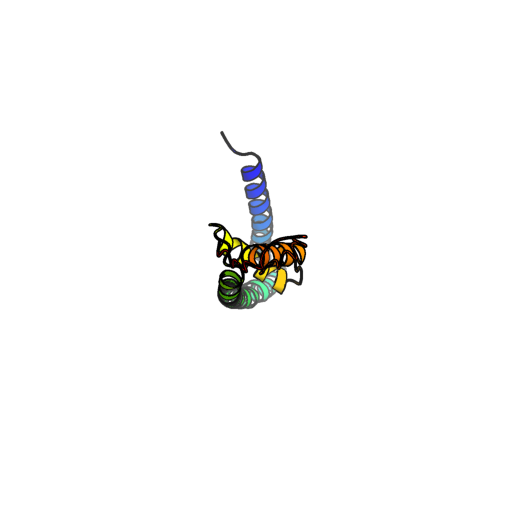. ASP A 1 91 ? 1.995 10.070 -9.869 1.00 85.62 91 ASP A C 1
ATOM 724 O O . ASP A 1 91 ? 2.842 9.255 -9.502 1.00 85.62 91 ASP A O 1
ATOM 728 N N . PHE A 1 92 ? 1.864 10.392 -11.155 1.00 80.00 92 PHE A N 1
ATOM 729 C CA . PHE A 1 92 ? 2.763 9.890 -12.192 1.00 80.00 92 PHE A CA 1
ATOM 730 C C . PHE A 1 92 ? 3.953 10.833 -12.390 1.00 80.00 92 PHE A C 1
ATOM 732 O O . PHE A 1 92 ? 3.793 11.945 -12.891 1.00 80.00 92 PHE A O 1
ATOM 739 N N . ASP A 1 93 ? 5.155 10.353 -12.077 1.00 79.50 93 ASP A N 1
ATOM 740 C CA . ASP A 1 93 ? 6.408 11.056 -12.363 1.00 79.50 93 ASP A CA 1
ATOM 741 C C . ASP A 1 93 ? 6.843 10.789 -13.818 1.00 79.50 93 ASP A C 1
ATOM 743 O O .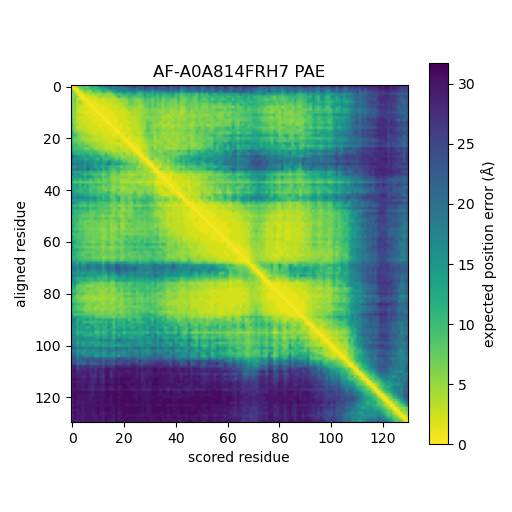 ASP A 1 93 ? 7.354 9.717 -14.162 1.00 79.50 93 ASP A O 1
ATOM 747 N N . ILE A 1 94 ? 6.563 11.755 -14.697 1.00 74.38 94 ILE A N 1
ATOM 748 C CA . ILE A 1 94 ? 6.870 11.684 -16.135 1.00 74.38 94 ILE A CA 1
ATOM 749 C C . ILE A 1 94 ? 8.374 11.849 -16.382 1.00 74.38 94 ILE A C 1
ATOM 751 O O . ILE A 1 94 ? 8.902 11.272 -17.334 1.00 74.38 94 ILE A O 1
ATOM 755 N N . ASP A 1 95 ? 9.075 12.581 -15.517 1.00 76.94 95 ASP A N 1
ATOM 756 C CA . ASP A 1 95 ? 10.511 12.826 -15.653 1.00 76.94 95 ASP A CA 1
ATOM 757 C C . ASP A 1 95 ? 11.295 11.520 -15.467 1.00 76.94 95 ASP A C 1
ATOM 759 O O . ASP A 1 95 ? 12.212 11.219 -16.235 1.00 76.94 95 ASP A O 1
ATOM 763 N N . TYR A 1 96 ? 10.842 10.665 -14.547 1.00 73.88 96 TYR A N 1
ATOM 764 C CA . TYR A 1 96 ? 11.372 9.316 -14.355 1.00 73.88 96 TYR A CA 1
ATOM 765 C C . TYR A 1 96 ? 11.174 8.404 -15.585 1.00 73.88 96 TYR A C 1
ATOM 767 O O . TYR A 1 96 ? 12.048 7.610 -15.956 1.00 73.88 96 TYR A O 1
ATOM 775 N N . PHE A 1 97 ? 10.026 8.522 -16.259 1.00 73.94 97 PHE A N 1
ATOM 776 C CA . PHE A 1 97 ? 9.744 7.793 -17.501 1.00 73.94 97 PHE A CA 1
ATOM 777 C C . PHE A 1 97 ? 10.599 8.296 -18.672 1.00 73.94 97 PHE A C 1
ATOM 779 O O . PHE A 1 97 ? 11.107 7.511 -19.479 1.00 73.94 97 PHE A O 1
ATOM 786 N N . ALA A 1 98 ? 10.762 9.615 -18.765 1.00 73.25 98 ALA A N 1
ATOM 787 C CA . ALA A 1 98 ? 11.567 10.250 -19.792 1.00 73.25 98 ALA A CA 1
ATOM 788 C C . ALA A 1 98 ? 13.033 9.821 -19.660 1.00 73.25 98 ALA A C 1
ATOM 790 O O . ALA A 1 98 ? 13.617 9.332 -20.626 1.00 73.25 98 ALA A O 1
ATOM 791 N N . GLU A 1 99 ? 13.601 9.912 -18.455 1.00 72.19 99 GLU A N 1
ATOM 792 C CA . GLU A 1 99 ? 14.994 9.550 -18.182 1.00 72.19 99 GLU A CA 1
ATOM 793 C C . GLU A 1 99 ? 15.292 8.091 -18.554 1.00 72.19 99 GLU A C 1
ATOM 795 O O . GLU A 1 99 ? 16.277 7.808 -19.236 1.00 72.19 99 GLU A O 1
ATOM 800 N N . THR A 1 100 ? 14.405 7.165 -18.186 1.00 69.50 100 THR A N 1
ATOM 801 C CA . THR A 1 100 ? 14.565 5.747 -18.534 1.00 69.50 100 THR A CA 1
ATOM 802 C C . THR A 1 100 ? 14.460 5.504 -20.041 1.00 69.50 100 THR A C 1
ATOM 804 O O . THR A 1 100 ? 15.303 4.801 -20.592 1.00 69.50 100 THR A O 1
ATOM 807 N N . THR A 1 101 ? 13.505 6.126 -20.740 1.00 68.88 101 THR A N 1
ATOM 808 C CA . THR A 1 101 ? 13.349 6.000 -22.204 1.00 68.88 101 THR A CA 1
ATOM 809 C C . THR A 1 101 ? 14.559 6.548 -22.968 1.00 68.88 101 THR A C 1
ATOM 811 O O . THR A 1 101 ? 15.030 5.916 -23.914 1.00 68.88 101 THR A O 1
ATOM 814 N N . PHE A 1 102 ? 15.110 7.693 -22.549 1.00 66.38 102 PHE A N 1
ATOM 815 C CA . PHE A 1 102 ? 16.294 8.280 -23.185 1.00 66.38 102 PHE A CA 1
ATOM 816 C C . PHE A 1 102 ? 17.543 7.400 -23.042 1.00 66.38 102 PHE A C 1
ATOM 818 O O . PHE A 1 102 ? 18.340 7.332 -23.978 1.00 66.38 102 PHE A O 1
ATOM 825 N N . GLN A 1 103 ? 17.699 6.684 -21.923 1.00 61.94 103 GLN A N 1
ATOM 826 C CA . GLN A 1 103 ? 18.793 5.721 -21.750 1.00 61.94 103 GLN A CA 1
ATOM 827 C C . GLN A 1 103 ? 18.686 4.552 -22.740 1.00 61.94 103 GLN A C 1
ATOM 829 O O . GLN A 1 103 ? 19.695 4.186 -23.339 1.00 61.94 103 GLN A O 1
ATOM 834 N N . TYR A 1 104 ? 17.480 4.029 -23.003 1.00 62.53 104 TYR A N 1
ATOM 835 C CA . TYR A 1 104 ? 17.288 3.008 -24.046 1.00 62.53 104 TYR A CA 1
ATOM 836 C C . TYR A 1 104 ? 17.610 3.536 -25.447 1.00 62.53 104 TYR A C 1
ATOM 838 O O . TYR A 1 104 ? 18.255 2.843 -26.231 1.00 62.53 104 TYR A O 1
ATOM 846 N N . LEU A 1 105 ? 17.213 4.771 -25.768 1.00 67.12 105 LEU A N 1
ATOM 847 C CA . LEU A 1 105 ? 17.478 5.376 -27.081 1.00 67.12 105 LEU A CA 1
ATOM 848 C C . LEU A 1 105 ? 18.962 5.695 -27.309 1.00 67.12 105 LEU A C 1
ATOM 850 O O . LEU A 1 105 ? 19.446 5.591 -28.433 1.00 67.12 105 LEU A O 1
ATOM 854 N N . ASN A 1 106 ? 19.699 6.049 -26.257 1.00 61.91 106 ASN A N 1
ATOM 855 C CA . ASN A 1 106 ? 21.146 6.254 -26.334 1.00 61.91 106 ASN A CA 1
ATOM 856 C C . ASN A 1 106 ? 21.935 4.928 -26.409 1.00 61.91 106 ASN A C 1
ATOM 858 O O . ASN A 1 106 ? 23.108 4.925 -26.768 1.00 61.91 106 ASN A O 1
ATOM 862 N N . GLN A 1 107 ? 21.302 3.803 -26.062 1.00 59.28 107 GLN A N 1
ATOM 863 C CA . GLN A 1 107 ? 21.875 2.456 -26.164 1.00 59.28 107 GLN A CA 1
ATOM 864 C C . GLN A 1 107 ? 21.545 1.760 -27.483 1.00 59.28 107 GLN A C 1
ATOM 866 O O . GLN A 1 107 ? 22.289 0.881 -27.914 1.00 59.28 107 GLN A O 1
ATOM 871 N N . THR A 1 108 ? 20.449 2.131 -28.148 1.00 52.41 108 THR A N 1
ATOM 872 C CA . THR A 1 108 ? 20.262 1.715 -29.535 1.00 52.41 108 THR A CA 1
ATOM 873 C C . THR A 1 108 ? 21.342 2.382 -30.382 1.00 52.41 108 THR A C 1
ATOM 875 O O . THR A 1 108 ? 21.488 3.602 -30.279 1.00 52.41 108 THR A O 1
ATOM 878 N N . PRO A 1 109 ? 22.084 1.647 -31.231 1.00 53.09 109 PRO A N 1
ATOM 879 C CA . PRO A 1 109 ? 22.917 2.264 -32.247 1.00 53.09 109 PRO A CA 1
ATOM 880 C C . PRO A 1 109 ? 21.976 2.984 -33.212 1.00 53.09 109 PRO A C 1
ATOM 882 O O . PRO A 1 109 ? 21.508 2.433 -34.208 1.00 53.09 109 PRO A O 1
ATOM 885 N N . VAL A 1 110 ? 21.640 4.231 -32.885 1.00 56.84 110 VAL A N 1
ATOM 886 C CA . VAL A 1 110 ? 21.129 5.174 -33.861 1.00 56.84 110 VAL A CA 1
ATOM 887 C C . VAL A 1 110 ? 22.228 5.222 -34.900 1.00 56.84 110 VAL A C 1
ATOM 889 O O . VAL A 1 110 ? 23.353 5.613 -34.594 1.00 56.84 110 VAL A O 1
ATOM 892 N N . ALA A 1 111 ? 21.919 4.767 -36.111 1.00 54.88 111 ALA A N 1
ATOM 893 C CA . ALA A 1 111 ? 22.731 5.057 -37.273 1.00 54.88 111 ALA A CA 1
ATOM 894 C C . ALA A 1 111 ? 22.761 6.583 -37.414 1.00 54.88 111 ALA A C 1
ATOM 896 O O . ALA A 1 111 ? 21.948 7.184 -38.119 1.00 54.88 111 ALA A O 1
ATOM 897 N N . THR A 1 112 ? 23.669 7.229 -36.686 1.00 56.31 112 THR A N 1
ATOM 898 C CA . THR A 1 112 ? 24.091 8.589 -36.941 1.00 56.31 112 THR A CA 1
ATOM 899 C C . THR A 1 112 ? 24.731 8.517 -38.309 1.00 56.31 112 THR A C 1
ATOM 901 O O . THR A 1 112 ? 25.893 8.162 -38.479 1.00 56.31 112 THR A O 1
ATOM 904 N N . THR A 1 113 ? 23.914 8.779 -39.325 1.00 54.91 113 THR A N 1
ATOM 905 C CA . THR A 1 113 ? 24.415 9.061 -40.659 1.00 54.91 113 THR A CA 1
ATOM 906 C C . THR A 1 113 ? 25.139 10.390 -40.511 1.00 54.91 113 THR A C 1
ATOM 908 O O . THR A 1 113 ? 24.543 11.454 -40.658 1.00 54.91 113 THR A O 1
ATOM 911 N N . THR A 1 114 ? 26.411 10.344 -40.112 1.00 55.03 114 THR A N 1
ATOM 912 C CA . THR A 1 114 ? 27.296 11.485 -40.257 1.00 55.03 114 THR A CA 1
ATOM 913 C C . THR A 1 114 ? 27.398 11.698 -41.758 1.00 55.03 114 THR A C 1
ATOM 915 O O . THR A 1 114 ? 28.046 10.947 -42.485 1.00 55.03 114 THR A O 1
ATOM 918 N N . THR A 1 115 ? 26.670 12.688 -42.270 1.00 47.97 115 THR A N 1
ATOM 919 C CA . THR A 1 115 ? 26.949 13.251 -43.586 1.00 47.97 115 THR A CA 1
ATOM 920 C C . THR A 1 115 ? 28.301 13.944 -43.497 1.00 47.97 115 THR A C 1
ATOM 922 O O . THR A 1 115 ? 28.383 15.167 -43.387 1.00 47.97 115 THR A O 1
ATOM 925 N N . ASP A 1 116 ? 29.373 13.155 -43.514 1.00 44.62 116 ASP A N 1
ATOM 926 C CA . ASP A 1 116 ? 30.705 13.662 -43.765 1.00 44.62 116 ASP A CA 1
ATOM 927 C C . ASP A 1 116 ? 30.720 14.140 -45.214 1.00 44.62 116 ASP A C 1
ATOM 929 O O . ASP A 1 116 ? 30.799 13.362 -46.167 1.00 44.62 116 ASP A O 1
ATOM 933 N N . THR A 1 117 ? 30.628 15.457 -45.391 1.00 49.47 117 THR A N 1
ATOM 934 C CA . THR A 1 117 ? 31.016 16.105 -46.643 1.00 49.47 117 THR A CA 1
ATOM 935 C C . THR A 1 117 ? 32.535 15.962 -46.776 1.00 49.47 117 THR A C 1
ATOM 937 O O . THR A 1 117 ? 33.293 16.889 -46.504 1.00 49.47 117 THR A O 1
ATOM 940 N N . GLN A 1 118 ? 32.998 14.777 -47.182 1.00 43.41 118 GLN A N 1
ATOM 941 C CA . GLN A 1 118 ? 34.364 14.553 -47.646 1.00 43.41 118 GLN A CA 1
ATOM 942 C C . GLN A 1 118 ? 34.477 15.138 -49.057 1.00 43.41 118 GLN A C 1
ATOM 944 O O . GLN A 1 118 ? 34.204 14.484 -50.067 1.00 43.41 118 GLN A O 1
ATOM 949 N N . ARG A 1 119 ? 34.867 16.418 -49.127 1.00 48.84 119 ARG A N 1
ATOM 950 C CA . ARG A 1 119 ? 35.396 17.030 -50.350 1.00 48.84 119 ARG A CA 1
ATOM 951 C C . ARG A 1 119 ? 36.706 16.318 -50.703 1.00 48.84 119 ARG A C 1
ATOM 953 O O . ARG A 1 119 ? 37.775 16.728 -50.275 1.00 48.84 119 ARG A O 1
ATOM 960 N N . GLY A 1 120 ? 36.591 15.280 -51.526 1.00 45.94 120 GLY A N 1
ATOM 961 C CA . GLY A 1 120 ? 37.704 14.658 -52.238 1.00 45.94 120 GLY A CA 1
ATOM 962 C C . GLY A 1 120 ? 38.060 13.257 -51.751 1.00 45.94 120 GLY A C 1
ATOM 963 O O . GLY A 1 120 ? 38.750 13.100 -50.754 1.00 45.94 120 GLY A O 1
ATOM 964 N N . GLY A 1 121 ? 37.675 12.254 -52.546 1.00 47.06 121 GLY A N 1
ATOM 965 C CA . GLY A 1 121 ? 38.317 10.937 -52.546 1.00 47.06 121 GLY A CA 1
ATOM 966 C C . GLY A 1 121 ? 37.490 9.786 -51.974 1.00 47.06 121 GLY A C 1
ATOM 967 O O . GLY A 1 121 ? 37.752 9.339 -50.869 1.00 47.06 121 GLY A O 1
ATOM 968 N N . GLY A 1 122 ? 36.576 9.245 -52.791 1.00 45.53 122 GLY A N 1
ATOM 969 C CA . GLY A 1 122 ? 36.080 7.864 -52.694 1.00 45.53 122 GLY A CA 1
ATOM 970 C C . GLY A 1 122 ? 35.121 7.561 -51.538 1.00 45.53 122 GLY A C 1
ATOM 971 O O . GLY A 1 122 ? 35.537 7.441 -50.391 1.00 45.53 122 GLY A O 1
ATOM 972 N N . LEU A 1 123 ? 33.841 7.327 -51.858 1.00 46.62 123 LEU A N 1
ATOM 973 C CA . LEU A 1 123 ? 32.861 6.767 -50.922 1.00 46.62 123 LEU A CA 1
ATOM 974 C C . LEU A 1 123 ? 33.395 5.451 -50.332 1.00 46.62 123 LEU A C 1
ATOM 976 O O . LEU A 1 123 ? 33.409 4.418 -51.001 1.00 46.62 123 LEU A O 1
ATOM 980 N N . LYS A 1 124 ? 33.800 5.472 -49.063 1.00 45.41 124 LYS A N 1
ATOM 981 C CA . LYS A 1 124 ? 33.876 4.274 -48.229 1.00 45.41 124 LYS A CA 1
ATOM 982 C C . LYS A 1 124 ? 32.743 4.354 -47.219 1.00 45.41 124 LYS A C 1
ATOM 984 O O . LYS A 1 124 ? 32.855 5.020 -46.198 1.00 45.41 124 LYS A O 1
ATOM 989 N N . THR A 1 125 ? 31.638 3.685 -47.532 1.00 50.88 125 THR A N 1
ATOM 990 C CA . THR A 1 125 ? 30.562 3.415 -46.577 1.00 50.88 125 THR A CA 1
ATOM 991 C C . THR A 1 125 ? 31.097 2.405 -45.565 1.00 50.88 125 THR A C 1
ATOM 993 O O . THR A 1 125 ? 31.194 1.219 -45.871 1.00 50.88 125 THR A O 1
ATOM 996 N N . VAL A 1 126 ? 31.515 2.870 -44.388 1.00 53.53 126 VAL A N 1
ATOM 997 C CA . VAL A 1 126 ? 31.942 2.002 -43.284 1.00 53.53 126 VAL A CA 1
ATOM 998 C C . VAL A 1 126 ? 30.850 2.049 -42.223 1.00 53.53 126 VAL A C 1
ATOM 1000 O O . VAL A 1 126 ? 30.722 3.031 -41.500 1.00 53.53 126 VAL A O 1
ATOM 1003 N N . ILE A 1 127 ? 30.029 1.000 -42.161 1.00 46.84 127 ILE A N 1
ATOM 1004 C CA . ILE A 1 127 ? 29.104 0.776 -41.047 1.00 46.84 127 ILE A CA 1
ATOM 1005 C C . ILE A 1 127 ? 29.965 0.242 -39.899 1.00 46.84 127 ILE A C 1
ATOM 1007 O O . ILE A 1 127 ? 30.277 -0.947 -39.871 1.00 46.84 127 ILE A O 1
ATOM 1011 N N . GLN A 1 128 ? 30.425 1.118 -39.005 1.00 43.84 128 GLN A N 1
ATOM 1012 C CA . GLN A 1 128 ? 31.099 0.686 -37.781 1.00 43.84 128 GLN A CA 1
ATOM 1013 C C . GLN A 1 128 ? 30.039 0.320 -36.740 1.00 43.84 128 GLN A C 1
ATOM 1015 O O . GLN A 1 128 ? 29.398 1.197 -36.167 1.00 43.84 128 GLN A O 1
ATOM 1020 N N . LEU A 1 129 ? 29.844 -0.985 -36.536 1.00 39.78 129 LEU A N 1
ATOM 1021 C CA . LEU A 1 129 ? 29.133 -1.542 -35.384 1.00 39.78 129 LEU A CA 1
ATOM 1022 C C . LEU A 1 129 ? 30.033 -1.368 -34.154 1.00 39.78 129 LEU A C 1
ATOM 1024 O O . LEU A 1 129 ? 31.039 -2.069 -34.035 1.00 39.78 129 LEU A O 1
ATOM 1028 N N . ALA A 1 130 ? 29.697 -0.405 -33.297 1.00 41.28 130 ALA A N 1
ATOM 1029 C CA . ALA A 1 130 ? 30.199 -0.333 -31.926 1.00 41.28 130 ALA A CA 1
ATOM 1030 C C . ALA A 1 130 ? 29.242 -1.085 -30.995 1.00 41.28 130 ALA A C 1
ATOM 1032 O O . ALA A 1 130 ? 28.014 -0.977 -31.224 1.00 41.28 130 ALA A O 1
#

Sequence (130 aa):
MFNTQTQSTILALASIIGWGYMLFFVMAFRLTGPFIVIIHQMLFNDVLRFCIIYMVFLAGFSQAFFILFNNNDSSGFLKSVKLCFAAMLGDFDIDYFAETTFQYLNQTPVATTTTDTQRGGGLKTVIQLA

pLDDT: mean 76.19, std 15.25, range [39.78, 93.94]

Radius of gyration: 27.42 Å; Cα contacts (8 Å, |Δi|>4): 47; chains: 1; bounding box: 60×26×80 Å

Nearest PDB structures (foldseek):
  8t3l-assembly1_A  TM=7.139E-01  e=5.428E-02  Rattus norvegicus
  8t3m-assembly1_C  TM=6.420E-01  e=8.355E-02  Rattus norvegicus

InterPro domains:
  IPR024862 Transient receptor potential cation channel subfamily V [PTHR10582] (8-99)

Organism: NCBI:txid1234261

Mean predicted aligned error: 13.57 Å